Protein AF-A0A8T3MXY0-F1 (afdb_monomer_lite)

pLDDT: mean 88.96, std 9.76, range [58.12, 97.62]

Foldseek 3Di:
DDAAEAAEAEDCVQPPPHDHALLRVLVVCLVVVHQAYEYAHEPDQVRVVVNVVSNV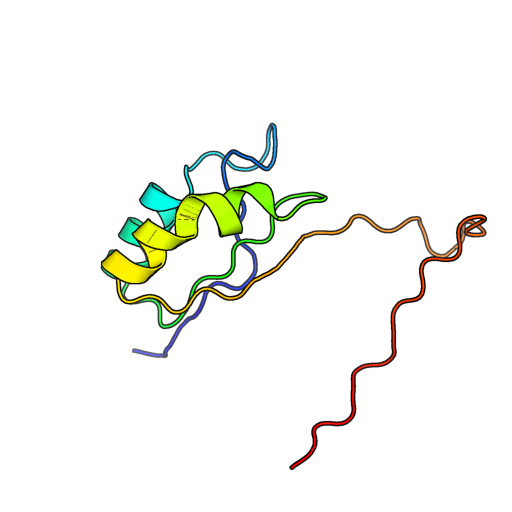VSVHDYDGHYDYDDDDPVDPDPPDDDDDDDPDDDD

Structure (mmCIF, N/CA/C/O backbone):
data_AF-A0A8T3MXY0-F1
#
_entry.id   AF-A0A8T3MXY0-F1
#
loop_
_atom_site.group_PDB
_atom_site.id
_atom_site.type_symbol
_atom_site.label_atom_id
_atom_site.label_alt_id
_atom_site.label_comp_id
_atom_site.label_asym_id
_atom_site.label_entity_id
_atom_site.label_seq_id
_atom_site.pdbx_PDB_ins_code
_atom_site.Cartn_x
_atom_site.Cartn_y
_atom_site.Cartn_z
_atom_site.occupancy
_atom_site.B_iso_or_equiv
_atom_site.auth_seq_id
_atom_site.auth_comp_id
_atom_site.auth_asym_id
_atom_site.auth_atom_id
_atom_site.pdbx_PDB_model_num
ATOM 1 N N . MET A 1 1 ? -23.707 -1.896 8.101 1.00 68.56 1 MET A N 1
ATOM 2 C CA . MET A 1 1 ? -22.614 -1.361 7.262 1.00 68.56 1 MET A CA 1
ATOM 3 C C . MET A 1 1 ? -22.213 -2.430 6.267 1.00 68.56 1 MET A C 1
ATOM 5 O O . MET A 1 1 ? -22.239 -3.600 6.627 1.00 68.56 1 MET A O 1
ATOM 9 N N . THR A 1 2 ? -21.902 -2.044 5.035 1.00 88.19 2 THR A N 1
ATOM 10 C CA . THR A 1 2 ? -21.346 -2.951 4.023 1.00 88.19 2 THR A CA 1
ATOM 11 C C . THR A 1 2 ? -19.867 -3.175 4.330 1.00 88.19 2 THR A C 1
ATOM 13 O O . THR A 1 2 ? -19.177 -2.213 4.653 1.00 88.19 2 THR A O 1
ATOM 16 N N . ALA A 1 3 ? -19.392 -4.419 4.262 1.00 92.56 3 ALA A N 1
ATOM 17 C CA . ALA A 1 3 ? -17.970 -4.722 4.413 1.00 92.56 3 ALA A CA 1
ATOM 18 C C . ALA A 1 3 ? -17.155 -4.044 3.297 1.00 92.56 3 ALA A C 1
ATOM 20 O O . ALA A 1 3 ? -17.563 -4.085 2.135 1.00 92.56 3 ALA A O 1
ATOM 21 N N . TYR A 1 4 ? -16.020 -3.439 3.652 1.00 94.12 4 TYR A N 1
ATOM 22 C CA . TYR A 1 4 ? -15.094 -2.808 2.711 1.00 94.12 4 TYR A CA 1
ATOM 23 C C . TYR A 1 4 ? -13.670 -3.280 2.992 1.00 94.12 4 TYR A C 1
ATOM 25 O O . TYR A 1 4 ? -13.248 -3.337 4.146 1.00 94.12 4 TYR A O 1
ATOM 33 N N . ALA A 1 5 ? -12.937 -3.592 1.929 1.00 94.25 5 ALA A N 1
ATOM 34 C CA . ALA A 1 5 ? -11.508 -3.855 1.972 1.00 94.25 5 ALA A CA 1
ATOM 35 C C . ALA A 1 5 ? -10.821 -2.939 0.959 1.00 94.25 5 ALA A C 1
ATOM 37 O O . ALA A 1 5 ? -11.290 -2.833 -0.176 1.00 94.25 5 ALA A O 1
ATOM 38 N N . GLU A 1 6 ? -9.727 -2.307 1.372 1.00 95.12 6 GLU A N 1
ATOM 39 C CA . GLU A 1 6 ? -8.894 -1.510 0.475 1.00 95.12 6 GLU A CA 1
ATOM 40 C C . GLU A 1 6 ? -7.924 -2.442 -0.252 1.00 95.12 6 GLU A C 1
ATOM 42 O O . GLU A 1 6 ? -7.230 -3.219 0.401 1.00 95.12 6 GLU A O 1
ATOM 47 N N . LEU A 1 7 ? -7.902 -2.405 -1.585 1.00 95.94 7 LEU A N 1
ATOM 48 C CA . LEU A 1 7 ? -7.091 -3.316 -2.405 1.00 95.94 7 LEU A CA 1
ATOM 49 C C . LEU A 1 7 ? -6.035 -2.597 -3.253 1.00 95.94 7 LEU A C 1
ATOM 51 O O . LEU A 1 7 ? -5.270 -3.268 -3.947 1.00 95.94 7 LEU A O 1
ATOM 55 N N . HIS A 1 8 ? -5.978 -1.266 -3.183 1.00 96.38 8 HIS A N 1
ATOM 56 C CA . HIS A 1 8 ? -5.003 -0.442 -3.890 1.00 96.38 8 HIS A CA 1
ATOM 57 C C . HIS A 1 8 ? -4.568 0.704 -2.973 1.00 96.38 8 HIS A C 1
ATOM 59 O O . HIS A 1 8 ? -5.147 1.786 -2.970 1.00 96.38 8 HIS A O 1
ATOM 65 N N . CYS A 1 9 ? -3.541 0.456 -2.163 1.00 95.94 9 CYS A N 1
ATOM 66 C CA . CYS A 1 9 ? -3.023 1.429 -1.206 1.00 95.94 9 CYS A CA 1
ATOM 67 C C . CYS A 1 9 ? -1.508 1.536 -1.311 1.00 95.94 9 CYS A C 1
ATOM 69 O O . CYS A 1 9 ? -0.811 0.531 -1.461 1.00 95.94 9 CYS A O 1
ATOM 71 N N . HIS A 1 10 ? -1.000 2.760 -1.220 1.00 97.38 10 HIS A N 1
ATOM 72 C CA . HIS A 1 10 ? 0.420 3.061 -1.338 1.00 97.38 10 HIS A CA 1
ATOM 73 C C . HIS A 1 10 ? 0.969 3.520 -0.001 1.00 97.38 10 HIS A C 1
ATOM 75 O O . HIS A 1 10 ? 0.382 4.371 0.670 1.00 97.38 10 HIS A O 1
ATOM 81 N N . THR A 1 11 ? 2.127 2.986 0.361 1.00 97.44 11 THR A N 1
ATOM 82 C CA . THR A 1 11 ? 2.883 3.447 1.524 1.00 97.44 11 THR A CA 1
ATOM 83 C C . THR A 1 11 ? 3.914 4.483 1.094 1.00 97.44 11 THR A C 1
ATOM 85 O O . THR A 1 11 ? 4.183 4.662 -0.092 1.00 97.44 11 THR A O 1
ATOM 88 N N . ASN A 1 12 ? 4.577 5.118 2.053 1.00 97.12 12 ASN A N 1
ATOM 89 C CA . ASN A 1 12 ? 5.717 6.006 1.817 1.00 97.12 12 ASN A CA 1
ATOM 90 C C . ASN A 1 12 ? 6.914 5.369 1.082 1.00 97.12 12 ASN A C 1
ATOM 92 O O . ASN A 1 12 ? 7.840 6.082 0.689 1.00 97.12 12 ASN A O 1
ATOM 96 N N . PHE A 1 13 ? 6.909 4.052 0.859 1.00 96.50 13 PHE A N 1
ATOM 97 C CA . PHE A 1 13 ? 7.867 3.398 -0.031 1.00 96.50 13 PHE A CA 1
ATOM 98 C C . PHE A 1 13 ? 7.567 3.633 -1.520 1.00 96.50 13 PHE A C 1
ATOM 100 O O . PHE A 1 13 ? 8.463 3.493 -2.352 1.00 96.50 13 PHE A O 1
ATOM 107 N N . SER A 1 14 ? 6.346 4.048 -1.851 1.00 96.62 14 SER A N 1
ATOM 108 C CA . SER A 1 14 ? 5.972 4.590 -3.157 1.00 96.62 14 SER A CA 1
ATOM 109 C C . SER A 1 14 ? 6.390 6.056 -3.231 1.00 96.62 14 SER A C 1
ATOM 111 O O . SER A 1 14 ? 5.655 6.963 -2.845 1.00 96.62 14 SER A O 1
ATOM 113 N N . PHE A 1 15 ? 7.632 6.284 -3.654 1.00 94.12 15 PHE A N 1
ATOM 114 C CA . PHE A 1 15 ? 8.279 7.588 -3.540 1.00 94.12 15 PHE A CA 1
ATOM 115 C C . PHE A 1 15 ? 7.530 8.701 -4.292 1.00 94.12 15 PHE A C 1
ATOM 117 O O . PHE A 1 15 ? 7.154 8.528 -5.447 1.00 94.12 15 PHE A O 1
ATOM 124 N N . LEU A 1 16 ? 7.379 9.861 -3.638 1.00 95.56 16 LEU A N 1
ATOM 125 C CA . LEU A 1 16 ? 6.638 11.036 -4.132 1.00 95.56 16 LEU A CA 1
ATOM 126 C C . LEU A 1 16 ? 5.147 10.791 -4.433 1.00 95.56 16 LEU A C 1
ATOM 128 O O . LEU A 1 16 ? 4.531 11.628 -5.090 1.00 95.56 16 LEU A O 1
ATOM 132 N N . ASP A 1 17 ? 4.574 9.698 -3.929 1.00 95.94 17 ASP A N 1
ATOM 133 C CA . ASP A 1 17 ? 3.160 9.360 -4.114 1.00 95.94 17 ASP A CA 1
ATOM 134 C C . ASP A 1 17 ? 2.511 8.968 -2.780 1.00 95.94 17 ASP A C 1
ATOM 136 O O . ASP A 1 17 ? 1.712 9.717 -2.212 1.00 95.94 17 ASP A O 1
ATOM 140 N N . GLY A 1 18 ? 2.947 7.853 -2.189 1.00 95.81 18 GLY A N 1
ATOM 141 C CA . GLY A 1 18 ? 2.496 7.447 -0.866 1.00 95.81 18 GLY A CA 1
ATOM 142 C C . GLY A 1 18 ? 3.109 8.316 0.235 1.00 95.81 18 GLY A C 1
ATOM 143 O O . GLY A 1 18 ? 4.301 8.626 0.225 1.00 95.81 18 GLY A O 1
ATOM 144 N N . ALA A 1 19 ? 2.286 8.710 1.207 1.00 96.94 19 ALA A N 1
ATOM 145 C CA . ALA A 1 19 ? 2.709 9.565 2.318 1.00 96.94 19 ALA A CA 1
ATOM 146 C C . ALA A 1 19 ? 2.806 8.812 3.653 1.00 96.94 19 ALA A C 1
ATOM 148 O O . ALA A 1 19 ? 3.732 9.053 4.426 1.00 96.94 19 ALA A O 1
ATOM 149 N N . SER A 1 20 ? 1.865 7.905 3.919 1.00 97.62 20 SER A N 1
ATOM 150 C CA . SER A 1 20 ? 1.754 7.208 5.203 1.00 97.62 20 SER A CA 1
ATOM 151 C C . SER A 1 20 ? 2.692 6.013 5.306 1.00 97.62 20 SER A C 1
ATOM 153 O O . SER A 1 20 ? 2.937 5.302 4.325 1.00 97.62 20 SER A O 1
ATOM 155 N N . ALA A 1 21 ? 3.199 5.769 6.509 1.00 97.06 21 ALA A N 1
ATOM 156 C CA . ALA A 1 21 ? 3.949 4.557 6.800 1.00 97.06 21 ALA A CA 1
ATOM 157 C C . ALA A 1 21 ? 3.009 3.326 6.878 1.00 97.06 21 ALA A C 1
ATOM 159 O O . ALA A 1 21 ? 1.802 3.473 7.092 1.00 97.06 21 ALA A O 1
ATOM 160 N N . PRO A 1 22 ? 3.520 2.097 6.665 1.00 95.94 22 PRO A N 1
ATOM 161 C CA . PRO A 1 22 ? 2.687 0.889 6.665 1.00 95.94 22 PRO A CA 1
ATOM 162 C C . PRO A 1 22 ? 1.911 0.637 7.969 1.00 95.94 22 PRO A C 1
ATOM 164 O O . PRO A 1 22 ? 0.794 0.126 7.921 1.00 95.94 22 PRO A O 1
ATOM 167 N N . ASP A 1 23 ? 2.498 0.983 9.112 1.00 96.38 23 ASP A N 1
ATOM 168 C CA . ASP A 1 23 ? 1.909 0.884 10.450 1.00 96.38 23 ASP A CA 1
ATOM 169 C C . ASP A 1 23 ? 0.763 1.882 10.651 1.00 96.38 23 ASP A C 1
ATOM 171 O O . ASP A 1 23 ? -0.327 1.477 11.050 1.00 96.38 23 ASP A O 1
ATOM 175 N N . GLU A 1 24 ? 0.949 3.142 10.249 1.00 97.44 24 GLU A N 1
ATOM 176 C CA . GLU A 1 24 ? -0.116 4.158 10.280 1.00 97.44 24 GLU A CA 1
ATOM 177 C C . GLU A 1 24 ? -1.335 3.733 9.441 1.00 97.44 24 GLU A C 1
ATOM 179 O O . GLU A 1 24 ? -2.488 3.940 9.828 1.00 97.44 24 GLU A O 1
ATOM 184 N N . LEU A 1 25 ? -1.095 3.106 8.283 1.00 96.44 25 LEU A N 1
ATOM 185 C CA . LEU A 1 25 ? -2.162 2.581 7.428 1.00 96.44 25 LEU A CA 1
ATOM 186 C C . LEU A 1 25 ? -2.892 1.397 8.072 1.00 96.44 25 LEU A C 1
ATOM 188 O O . LEU A 1 25 ? -4.116 1.303 7.950 1.00 96.44 25 LEU A O 1
ATOM 192 N N . ALA A 1 26 ? -2.168 0.508 8.756 1.00 96.06 26 ALA A N 1
ATOM 193 C CA . ALA A 1 26 ? -2.754 -0.621 9.475 1.00 96.06 26 ALA A CA 1
ATOM 194 C C . ALA A 1 26 ? -3.657 -0.143 10.622 1.00 96.06 26 ALA A C 1
ATOM 196 O O . ALA A 1 26 ? -4.814 -0.562 10.717 1.00 96.06 26 ALA A O 1
ATOM 197 N N . GLU A 1 27 ? -3.160 0.787 11.440 1.00 96.31 27 GLU A N 1
ATOM 198 C CA . GLU A 1 27 ? -3.926 1.408 12.523 1.00 96.31 27 GLU A CA 1
ATOM 199 C C . GLU A 1 27 ? -5.191 2.071 11.976 1.00 96.31 27 GLU A C 1
ATOM 201 O O . GLU A 1 27 ? -6.304 1.792 12.433 1.00 96.31 27 GLU A O 1
ATOM 206 N N . ARG A 1 28 ? -5.047 2.875 10.916 1.00 97.19 28 ARG A N 1
ATOM 207 C CA . ARG A 1 28 ? -6.182 3.577 10.321 1.00 97.19 28 ARG A CA 1
ATOM 208 C C . ARG A 1 28 ? -7.224 2.624 9.735 1.00 97.19 28 ARG A C 1
ATOM 210 O O . ARG A 1 28 ? -8.425 2.877 9.848 1.00 97.19 28 ARG A O 1
ATOM 217 N N . ALA A 1 29 ? -6.788 1.536 9.110 1.00 95.88 29 ALA A N 1
ATOM 218 C CA . ALA A 1 29 ? -7.685 0.518 8.579 1.00 95.88 29 ALA A CA 1
ATOM 219 C C . ALA A 1 29 ? -8.479 -0.184 9.695 1.00 95.88 29 ALA A C 1
ATOM 221 O O . ALA A 1 29 ? -9.684 -0.407 9.536 1.00 95.88 29 ALA A O 1
ATOM 222 N N . ALA A 1 30 ? -7.846 -0.468 10.836 1.00 95.56 30 ALA A N 1
ATOM 223 C CA . ALA A 1 30 ? -8.529 -1.026 12.000 1.00 95.56 30 ALA A CA 1
ATOM 224 C C . ALA A 1 30 ? -9.552 -0.046 12.599 1.00 95.56 30 ALA A C 1
ATOM 226 O O . ALA A 1 30 ? -10.694 -0.435 12.853 1.00 95.56 30 ALA A O 1
ATOM 227 N N . GLU A 1 31 ? -9.200 1.237 12.746 1.00 96.62 31 GLU A N 1
ATOM 228 C CA . GLU A 1 31 ? -10.120 2.283 13.226 1.00 96.62 31 GLU A CA 1
ATOM 229 C C . GLU A 1 31 ? -11.372 2.427 12.353 1.00 96.62 31 GLU A C 1
ATOM 231 O O . GLU A 1 31 ? -12.475 2.658 12.852 1.00 96.62 31 GLU A O 1
ATOM 236 N N . LEU A 1 32 ? -11.200 2.303 11.035 1.00 95.75 32 LEU A N 1
ATOM 237 C CA . LEU A 1 32 ? -12.288 2.381 10.062 1.00 95.75 32 LEU A CA 1
ATOM 238 C C . LEU A 1 32 ? -13.116 1.090 9.980 1.00 95.75 32 LEU A C 1
ATOM 240 O O . LEU A 1 32 ? -14.152 1.075 9.311 1.00 95.75 32 LEU A O 1
ATOM 244 N N . GLY A 1 33 ? -12.687 0.016 10.650 1.00 94.50 33 GLY A N 1
ATOM 245 C CA . GLY A 1 33 ? -13.341 -1.288 10.603 1.00 94.50 33 GLY A CA 1
ATOM 246 C C . GLY A 1 33 ? -13.241 -1.954 9.231 1.00 94.50 33 GLY A C 1
ATOM 247 O O . GLY A 1 33 ? -14.195 -2.610 8.800 1.00 94.50 33 GLY A O 1
ATOM 248 N N . LEU A 1 34 ? -12.122 -1.759 8.521 1.00 95.00 34 LEU A N 1
ATOM 249 C CA . LEU A 1 34 ? -11.899 -2.414 7.236 1.00 95.00 34 LEU A CA 1
ATOM 250 C C . LEU A 1 34 ? -11.795 -3.928 7.419 1.00 95.00 34 LEU A C 1
ATOM 252 O O . LEU A 1 34 ? -11.178 -4.426 8.355 1.00 95.00 34 LEU A O 1
ATOM 256 N N . THR A 1 35 ? -12.370 -4.676 6.481 1.00 93.19 35 THR A N 1
ATOM 257 C CA . THR A 1 35 ? -12.291 -6.143 6.477 1.00 93.19 35 THR A CA 1
ATOM 258 C C . THR A 1 35 ? -11.014 -6.671 5.821 1.00 93.19 35 THR A C 1
ATOM 260 O O . THR A 1 35 ? -10.790 -7.877 5.811 1.00 93.19 35 THR A O 1
ATOM 263 N N . GLY A 1 36 ? -10.198 -5.790 5.241 1.00 92.50 36 GLY A N 1
ATOM 264 C CA . GLY A 1 36 ? -8.922 -6.124 4.619 1.00 92.50 36 GLY A CA 1
ATOM 265 C C . GLY A 1 36 ? -8.191 -4.880 4.119 1.00 92.50 36 GLY A C 1
ATOM 266 O O . GLY A 1 36 ? -8.814 -3.847 3.861 1.00 92.50 36 GLY A O 1
ATOM 267 N N . LEU A 1 37 ? -6.874 -5.006 3.985 1.00 94.69 37 LEU A N 1
ATOM 268 C CA . LEU A 1 37 ? -5.984 -3.969 3.475 1.00 94.69 37 LEU A CA 1
ATOM 269 C C . LEU A 1 37 ? -4.928 -4.625 2.578 1.00 94.69 37 LEU A C 1
ATOM 271 O O . LEU A 1 37 ? -4.223 -5.536 3.012 1.00 94.69 37 LEU A O 1
ATOM 275 N N . ALA A 1 38 ? -4.822 -4.176 1.3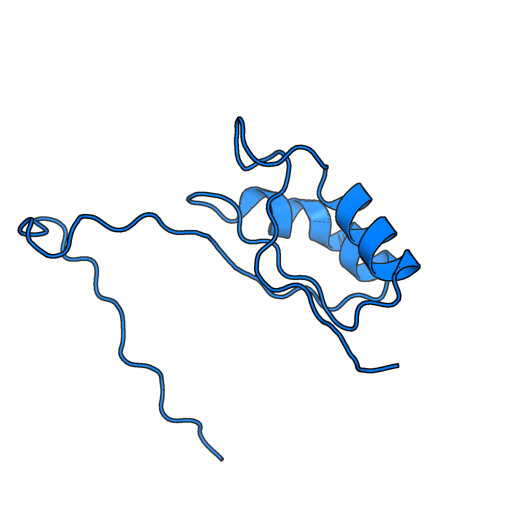33 1.00 95.69 38 ALA A N 1
ATOM 276 C CA . ALA A 1 38 ? -3.690 -4.462 0.468 1.00 95.69 38 ALA A CA 1
ATOM 277 C C . ALA A 1 38 ? -2.737 -3.275 0.460 1.00 95.69 38 ALA A C 1
ATOM 279 O O . ALA A 1 38 ? -3.185 -2.135 0.376 1.00 95.69 38 ALA A O 1
ATOM 280 N N . VAL A 1 39 ? -1.438 -3.554 0.460 1.00 95.75 39 VAL A N 1
ATOM 281 C CA . VAL A 1 39 ? -0.420 -2.575 0.073 1.00 95.75 39 VAL A CA 1
ATOM 282 C C . VAL A 1 39 ? 0.124 -2.976 -1.288 1.00 95.75 39 VAL A C 1
ATOM 284 O O . VAL A 1 39 ? 0.502 -4.129 -1.490 1.00 95.75 39 VAL A O 1
ATOM 287 N N . THR A 1 40 ? 0.126 -2.018 -2.209 1.00 96.88 40 THR A N 1
ATOM 288 C CA . THR A 1 40 ? 0.470 -2.168 -3.624 1.00 96.88 40 THR A CA 1
ATOM 289 C C . THR A 1 40 ? 1.451 -1.072 -4.025 1.00 96.88 40 THR A C 1
ATOM 291 O O . THR A 1 40 ? 1.123 -0.212 -4.836 1.00 96.88 40 THR A O 1
ATOM 294 N N . ASP A 1 41 ? 2.640 -1.070 -3.419 1.00 97.31 41 ASP A N 1
ATOM 295 C CA . ASP A 1 41 ? 3.641 -0.048 -3.727 1.00 97.31 41 ASP A CA 1
ATOM 296 C C . ASP A 1 41 ? 4.117 -0.116 -5.183 1.00 97.31 41 ASP A C 1
ATOM 298 O O . ASP A 1 41 ? 4.104 -1.181 -5.815 1.00 97.31 41 ASP A O 1
ATOM 302 N N . HIS A 1 42 ? 4.606 1.018 -5.688 1.00 96.88 42 HIS A N 1
ATOM 303 C CA . HIS A 1 42 ? 5.210 1.101 -7.014 1.00 96.88 42 HIS A CA 1
ATOM 304 C C . HIS A 1 42 ? 6.423 0.185 -7.129 1.00 96.88 42 HIS A C 1
ATOM 306 O O . HIS A 1 42 ? 7.410 0.333 -6.404 1.00 96.88 42 HIS A O 1
ATOM 312 N N . GLN A 1 43 ? 6.374 -0.726 -8.101 1.00 93.81 43 GLN A N 1
ATOM 313 C CA . GLN A 1 43 ? 7.514 -1.527 -8.558 1.00 93.81 43 GLN A CA 1
ATOM 314 C C . GLN A 1 43 ? 8.182 -2.384 -7.466 1.00 93.81 43 GLN A C 1
ATOM 316 O O . GLN A 1 43 ? 9.282 -2.905 -7.671 1.00 93.81 43 GLN A O 1
ATOM 321 N N . GLY A 1 44 ? 7.525 -2.598 -6.321 1.00 92.81 44 GLY A N 1
ATOM 322 C CA . GLY A 1 44 ? 8.062 -3.444 -5.263 1.00 92.81 44 GLY A CA 1
ATOM 323 C C . GLY A 1 44 ? 7.072 -3.837 -4.172 1.00 92.81 44 GLY A C 1
ATOM 324 O O . GLY A 1 44 ? 5.921 -3.426 -4.145 1.00 92.81 44 GLY A O 1
ATOM 325 N N . LEU A 1 45 ? 7.562 -4.670 -3.250 1.00 95.00 45 LEU A N 1
ATOM 326 C CA . LEU A 1 45 ? 6.829 -5.185 -2.083 1.00 95.00 45 LEU A CA 1
ATOM 327 C C . LEU A 1 45 ? 7.336 -4.552 -0.777 1.00 95.00 45 LEU A C 1
ATOM 329 O O . LEU A 1 45 ? 7.391 -5.201 0.268 1.00 95.00 45 LEU A O 1
ATOM 333 N N . TYR A 1 46 ? 7.807 -3.311 -0.843 1.00 93.56 46 TYR A N 1
ATOM 334 C CA . TYR A 1 46 ? 8.574 -2.699 0.238 1.00 93.56 46 TYR A CA 1
ATOM 335 C C . TYR A 1 46 ? 7.728 -2.492 1.498 1.00 93.56 46 TYR A C 1
ATOM 337 O O . TYR A 1 46 ? 8.084 -2.996 2.564 1.00 93.56 46 TYR A O 1
ATOM 345 N N . GLY A 1 47 ? 6.599 -1.798 1.370 1.00 93.69 47 GLY A N 1
ATOM 346 C CA . GLY A 1 47 ? 5.724 -1.451 2.477 1.00 93.69 47 GLY A CA 1
ATOM 347 C C . GLY A 1 47 ? 5.004 -2.657 3.054 1.00 93.69 47 GLY A C 1
ATOM 348 O O . GLY A 1 47 ? 4.955 -2.801 4.273 1.00 93.69 47 GLY A O 1
ATOM 349 N N . VAL A 1 48 ? 4.547 -3.585 2.208 1.00 92.56 48 VAL A N 1
ATOM 350 C CA . VAL A 1 48 ? 3.809 -4.766 2.680 1.00 92.56 48 VAL A CA 1
ATOM 351 C C . VAL A 1 48 ? 4.663 -5.681 3.564 1.00 92.56 48 VAL A C 1
ATOM 353 O O . VAL A 1 48 ? 4.184 -6.185 4.574 1.00 92.56 48 VAL A O 1
ATOM 356 N N . VAL A 1 49 ? 5.953 -5.852 3.253 1.00 90.81 49 VAL A N 1
ATOM 357 C CA . VAL A 1 49 ? 6.866 -6.642 4.100 1.00 90.81 49 VAL A CA 1
ATOM 358 C C . VAL A 1 49 ? 7.201 -5.896 5.393 1.00 90.81 49 VAL A C 1
ATOM 360 O O . VAL A 1 49 ? 7.351 -6.512 6.446 1.00 90.81 49 VAL A O 1
ATOM 363 N N . ARG A 1 50 ? 7.319 -4.565 5.331 1.00 92.06 50 ARG A N 1
ATOM 364 C CA . ARG A 1 50 ? 7.655 -3.722 6.488 1.00 92.06 50 ARG A CA 1
ATOM 365 C C . ARG A 1 50 ? 6.496 -3.572 7.472 1.00 92.06 50 ARG A C 1
ATOM 367 O O . ARG A 1 50 ? 6.756 -3.460 8.664 1.00 92.06 50 ARG A O 1
ATOM 374 N N . GLY A 1 51 ? 5.257 -3.605 6.986 1.00 91.56 51 GLY A N 1
ATOM 375 C CA . GLY A 1 51 ? 4.043 -3.497 7.793 1.00 91.56 51 GLY A CA 1
ATOM 376 C C . GLY A 1 51 ? 3.559 -4.805 8.418 1.00 91.56 51 GLY A C 1
ATOM 377 O O . GLY A 1 51 ? 2.587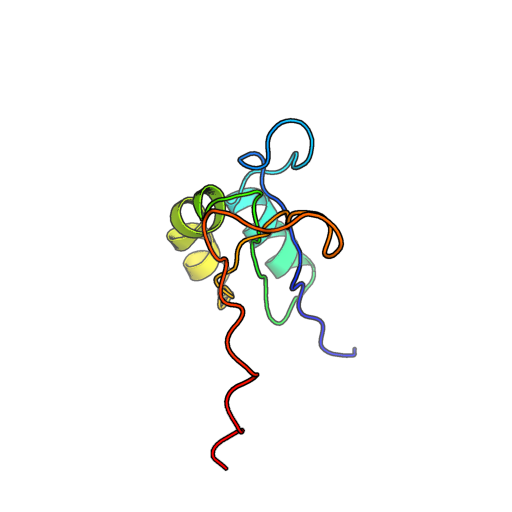 -4.769 9.161 1.00 91.56 51 GLY A O 1
ATOM 378 N N . GLN A 1 52 ? 4.214 -5.946 8.159 1.00 91.81 52 GLN A N 1
ATOM 379 C CA . GLN A 1 52 ? 3.697 -7.271 8.534 1.00 91.81 52 GLN A CA 1
ATOM 380 C C . GLN A 1 52 ? 3.275 -7.377 10.007 1.00 91.81 52 GLN A C 1
ATOM 382 O O . GLN A 1 52 ? 2.157 -7.799 10.288 1.00 91.81 52 GLN A O 1
ATOM 387 N N . THR A 1 53 ? 4.136 -6.959 10.939 1.00 93.00 53 THR A N 1
ATOM 388 C CA . THR A 1 53 ? 3.817 -6.988 12.375 1.00 93.00 53 THR A CA 1
ATOM 389 C C . THR A 1 53 ? 2.653 -6.057 12.718 1.00 93.00 53 THR A C 1
ATOM 391 O O . THR A 1 53 ? 1.770 -6.449 13.467 1.00 93.00 53 THR A O 1
ATOM 394 N N . ALA A 1 54 ? 2.587 -4.867 12.114 1.00 94.50 54 ALA A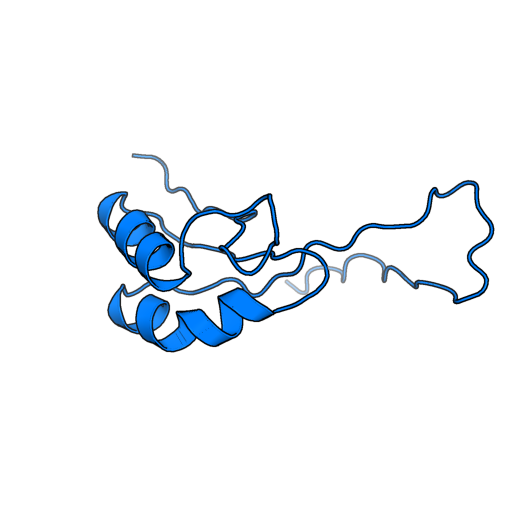 N 1
ATOM 395 C CA . ALA A 1 54 ? 1.494 -3.927 12.357 1.00 94.50 54 ALA A CA 1
ATOM 396 C C . ALA A 1 54 ? 0.144 -4.454 11.841 1.00 94.50 54 ALA A C 1
ATOM 398 O O . ALA A 1 54 ? -0.879 -4.255 12.491 1.00 94.50 54 ALA A O 1
ATOM 399 N N . TYR A 1 55 ? 0.120 -5.166 10.707 1.00 93.62 55 TYR A N 1
ATOM 400 C CA . TYR A 1 55 ? -1.103 -5.813 10.219 1.00 93.62 55 TYR A CA 1
ATOM 401 C C . TYR A 1 55 ? -1.586 -6.907 11.173 1.00 93.62 55 TYR A C 1
ATOM 403 O O . TYR A 1 55 ? -2.780 -6.977 11.461 1.00 93.62 55 TYR A O 1
ATOM 411 N N . GLU A 1 56 ? -0.663 -7.728 11.683 1.00 92.38 56 GLU A N 1
ATOM 412 C CA . GLU A 1 56 ? -0.965 -8.774 12.666 1.00 92.38 56 GLU A CA 1
ATOM 413 C C . GLU A 1 56 ? -1.511 -8.178 13.972 1.00 92.38 56 GLU A C 1
ATOM 415 O O . GLU A 1 56 ? -2.569 -8.609 14.438 1.00 92.38 56 GLU A O 1
ATOM 420 N N . ASP A 1 57 ? -0.855 -7.147 14.512 1.00 94.62 57 ASP A N 1
ATOM 421 C CA . ASP A 1 57 ? -1.274 -6.458 15.739 1.00 94.62 57 ASP A CA 1
ATOM 422 C C . ASP A 1 57 ? -2.639 -5.764 15.578 1.00 94.62 57 ASP A C 1
ATOM 424 O O . ASP A 1 57 ? -3.458 -5.761 16.500 1.00 94.62 57 ASP A O 1
ATOM 428 N N . ALA A 1 58 ? -2.923 -5.235 14.384 1.00 93.06 58 ALA A N 1
ATOM 429 C CA . ALA A 1 58 ? -4.208 -4.638 14.024 1.00 93.06 58 ALA A CA 1
ATOM 430 C C . ALA A 1 58 ? -5.317 -5.676 13.742 1.00 93.06 58 ALA A C 1
ATOM 432 O O . ALA A 1 58 ? -6.467 -5.300 13.499 1.00 93.06 58 ALA A O 1
ATOM 433 N N . GLY A 1 59 ? -5.001 -6.978 13.746 1.00 91.56 59 GLY A N 1
ATOM 434 C CA . GLY A 1 59 ? -5.945 -8.048 13.408 1.00 91.56 59 GLY A CA 1
ATOM 435 C C . GLY A 1 59 ? -6.390 -8.039 11.941 1.00 91.56 59 GLY A C 1
ATOM 436 O O . GLY A 1 59 ? -7.446 -8.585 11.609 1.00 91.56 59 GLY A O 1
ATOM 437 N N . LEU A 1 60 ? -5.607 -7.411 11.062 1.00 90.94 60 LEU A N 1
ATOM 438 C CA . LEU A 1 60 ? -5.865 -7.324 9.630 1.00 90.94 60 LEU A CA 1
ATOM 439 C C . LEU A 1 60 ? -5.178 -8.479 8.902 1.00 90.94 60 LEU A C 1
ATOM 441 O O . LEU A 1 60 ? -4.050 -8.854 9.211 1.00 90.94 60 LEU A O 1
ATOM 445 N N . LEU A 1 61 ? -5.848 -9.027 7.886 1.00 83.00 61 LEU A N 1
ATOM 446 C CA . LEU A 1 61 ? -5.243 -10.000 6.980 1.00 83.00 61 LEU A CA 1
ATOM 447 C C . LEU A 1 61 ? -4.733 -9.251 5.738 1.00 83.00 61 LEU A C 1
ATOM 449 O O . LEU A 1 61 ? -5.559 -8.837 4.915 1.00 83.00 61 LEU A O 1
ATOM 453 N N . PRO A 1 62 ? -3.414 -9.019 5.599 1.00 81.75 62 PRO A N 1
ATOM 454 C CA . PRO A 1 62 ? -2.902 -8.215 4.504 1.00 81.75 62 PRO A CA 1
ATOM 455 C C . PRO A 1 62 ? -3.004 -8.971 3.179 1.00 81.75 62 PRO A C 1
ATOM 457 O O . PRO A 1 62 ? -2.656 -10.152 3.077 1.00 81.75 62 PRO A O 1
ATOM 460 N N . VAL A 1 63 ? -3.450 -8.274 2.137 1.00 90.56 63 VAL A N 1
ATOM 461 C CA . VAL A 1 63 ? -3.357 -8.762 0.759 1.00 90.56 63 VAL A CA 1
ATOM 462 C C . VAL A 1 63 ? -2.035 -8.273 0.174 1.00 90.56 63 VAL A C 1
ATOM 464 O O . VAL A 1 63 ? -1.800 -7.077 0.034 1.00 90.56 63 VAL A O 1
ATOM 467 N N . LEU A 1 64 ? -1.155 -9.213 -0.165 1.00 91.75 64 LEU A N 1
ATOM 468 C CA . LEU A 1 64 ? 0.142 -8.914 -0.770 1.00 91.75 64 LEU A CA 1
ATOM 469 C C . LEU A 1 64 ? -0.043 -8.487 -2.227 1.00 91.75 64 LEU A C 1
ATOM 471 O O . LEU A 1 64 ? -0.538 -9.273 -3.040 1.00 91.75 64 LEU A O 1
ATOM 475 N N . GLY A 1 65 ? 0.387 -7.273 -2.563 1.00 92.00 65 GLY A N 1
ATOM 476 C CA . GLY A 1 65 ? 0.316 -6.761 -3.923 1.00 92.00 65 GLY A CA 1
ATOM 477 C C . GLY A 1 65 ? 1.451 -5.802 -4.260 1.00 92.00 65 GLY A C 1
ATOM 478 O O . GLY A 1 65 ? 2.247 -5.409 -3.415 1.00 92.00 65 GLY A O 1
ATOM 479 N N . ILE A 1 66 ? 1.533 -5.476 -5.542 1.00 95.19 66 ILE A N 1
ATOM 480 C CA . ILE A 1 66 ? 2.512 -4.576 -6.149 1.00 95.19 66 ILE A CA 1
ATOM 481 C C . ILE A 1 66 ? 1.800 -3.860 -7.290 1.00 95.19 66 ILE A C 1
ATOM 483 O O . ILE A 1 66 ? 1.055 -4.498 -8.042 1.00 95.19 66 ILE A O 1
ATOM 487 N N . GLU A 1 67 ? 2.029 -2.560 -7.427 1.00 95.69 67 GLU A N 1
ATOM 488 C CA . GLU A 1 67 ? 1.622 -1.831 -8.621 1.00 95.69 67 GLU A CA 1
ATOM 489 C C . GLU A 1 67 ? 2.768 -1.838 -9.633 1.00 95.69 67 GLU A C 1
ATOM 491 O O . GLU A 1 67 ? 3.886 -1.404 -9.350 1.00 95.69 67 GLU A O 1
ATOM 496 N N . VAL A 1 68 ? 2.497 -2.387 -10.818 1.00 91.81 68 VAL A N 1
ATOM 497 C CA . VAL A 1 68 ? 3.487 -2.523 -11.888 1.00 91.81 68 VAL A CA 1
ATOM 498 C C . VAL A 1 68 ? 3.054 -1.673 -13.067 1.00 91.81 68 VAL A C 1
ATOM 500 O O . VAL A 1 68 ? 2.040 -1.941 -13.709 1.00 91.81 68 VAL A O 1
ATOM 503 N N . GLU A 1 69 ? 3.866 -0.674 -13.379 1.00 87.81 69 GLU A N 1
ATOM 504 C CA . GLU A 1 69 ? 3.779 0.074 -14.625 1.00 87.81 69 GLU A CA 1
ATOM 505 C C . GLU A 1 69 ? 4.148 -0.835 -15.800 1.00 87.81 69 GLU A C 1
ATOM 507 O O . GLU A 1 69 ? 5.220 -1.448 -15.840 1.00 87.81 69 GLU A O 1
ATOM 512 N N . LEU A 1 70 ? 3.232 -0.934 -16.757 1.00 82.69 70 LEU A N 1
ATOM 513 C CA . LEU A 1 70 ? 3.428 -1.696 -17.979 1.00 82.69 70 LEU A CA 1
ATOM 514 C C . LEU A 1 70 ? 3.865 -0.755 -19.099 1.00 82.69 70 LEU A C 1
ATOM 516 O O . LEU A 1 70 ? 3.412 0.385 -19.187 1.00 82.69 70 LEU A O 1
ATOM 520 N N . ARG A 1 71 ? 4.710 -1.260 -20.003 1.00 78.19 71 ARG A N 1
ATOM 521 C CA . ARG A 1 71 ? 4.961 -0.579 -21.277 1.00 78.19 71 ARG A CA 1
ATOM 522 C C . ARG A 1 71 ? 3.649 -0.462 -22.054 1.00 78.19 71 ARG A C 1
ATOM 524 O O . ARG A 1 71 ? 2.782 -1.331 -21.952 1.00 78.19 71 ARG A O 1
ATOM 531 N N . ASP A 1 72 ? 3.535 0.591 -22.859 1.00 79.75 72 ASP A N 1
ATOM 532 C CA . ASP A 1 72 ? 2.425 0.727 -23.801 1.00 79.75 72 ASP A CA 1
ATOM 533 C C . ASP A 1 72 ? 2.348 -0.527 -24.684 1.00 79.75 72 ASP A C 1
ATOM 535 O O . ASP A 1 72 ? 3.358 -0.984 -25.225 1.00 79.75 72 ASP A O 1
ATOM 539 N N . ALA A 1 73 ? 1.142 -1.075 -24.831 1.00 73.88 73 ALA A N 1
ATOM 540 C CA . ALA A 1 73 ? 0.880 -2.283 -25.601 1.00 73.88 73 ALA A CA 1
ATOM 541 C C . ALA A 1 73 ? 1.295 -2.166 -27.080 1.00 73.88 73 ALA A C 1
ATOM 543 O O . ALA A 1 73 ? 1.478 -3.190 -27.741 1.00 73.88 73 ALA A O 1
ATOM 544 N N . ILE A 1 74 ? 1.433 -0.945 -27.614 1.00 77.31 74 ILE A N 1
ATOM 545 C CA . ILE A 1 74 ? 1.911 -0.722 -28.985 1.00 77.31 74 ILE A CA 1
ATOM 546 C C . ILE A 1 74 ? 3.432 -0.863 -29.123 1.00 77.31 74 ILE A C 1
ATOM 548 O O . ILE A 1 74 ? 3.938 -1.099 -30.224 1.00 77.31 74 ILE A O 1
ATOM 552 N N . VAL A 1 75 ? 4.175 -0.713 -28.026 1.00 78.31 75 VAL A N 1
ATOM 553 C CA . VAL A 1 75 ? 5.630 -0.840 -28.028 1.00 78.31 75 VAL A CA 1
ATOM 554 C C . VAL A 1 75 ? 5.971 -2.322 -27.949 1.00 78.31 75 VAL A C 1
ATOM 556 O O . VAL A 1 75 ? 5.558 -3.021 -27.027 1.00 78.31 75 VAL A O 1
ATOM 559 N N . ALA A 1 76 ? 6.739 -2.813 -28.925 1.00 71.94 76 ALA A N 1
ATOM 560 C CA . ALA A 1 76 ? 7.259 -4.172 -28.871 1.00 71.94 76 ALA A CA 1
ATOM 561 C C . ALA A 1 76 ? 8.057 -4.339 -27.577 1.00 71.94 76 ALA A C 1
ATOM 563 O O . ALA A 1 76 ? 8.990 -3.578 -27.336 1.00 71.94 76 ALA A O 1
ATOM 564 N N . ASP A 1 77 ? 7.682 -5.315 -26.755 1.00 72.88 77 ASP A N 1
ATOM 565 C CA . ASP A 1 77 ? 8.352 -5.578 -25.492 1.00 72.88 77 ASP A CA 1
ATOM 566 C C . ASP A 1 77 ? 9.552 -6.522 -25.712 1.00 72.88 77 ASP A C 1
ATOM 568 O O . ASP A 1 77 ? 9.351 -7.737 -25.843 1.00 72.88 77 ASP A O 1
ATOM 572 N N . PRO A 1 78 ? 10.799 -6.007 -25.795 1.00 71.25 78 PRO A N 1
ATOM 573 C CA . PRO A 1 78 ? 11.982 -6.839 -26.014 1.00 71.25 78 PRO A CA 1
ATOM 574 C C . PRO A 1 78 ? 12.222 -7.844 -24.881 1.00 71.25 78 PRO A C 1
ATOM 576 O O . PRO A 1 78 ? 12.814 -8.894 -25.128 1.00 71.25 78 PRO A O 1
ATOM 579 N N . ASP A 1 79 ? 11.725 -7.550 -23.674 1.00 73.00 79 ASP A N 1
ATOM 580 C CA . ASP A 1 79 ? 11.979 -8.326 -22.456 1.00 73.00 79 ASP A CA 1
ATOM 581 C C . ASP A 1 79 ? 10.861 -9.349 -22.162 1.00 73.00 79 ASP A C 1
ATOM 583 O O . ASP A 1 79 ? 11.019 -10.207 -21.295 1.00 73.00 79 ASP A O 1
ATOM 587 N N . ARG A 1 80 ? 9.763 -9.309 -22.937 1.00 67.62 80 ARG A N 1
ATOM 588 C CA . ARG A 1 80 ? 8.594 -10.208 -22.870 1.00 67.62 80 ARG A CA 1
ATOM 589 C C . ARG A 1 80 ? 7.988 -10.336 -21.464 1.00 67.62 80 ARG A C 1
ATOM 591 O O . ARG A 1 80 ? 8.034 -11.407 -20.854 1.00 67.62 80 ARG A O 1
ATOM 598 N N . VAL A 1 81 ? 7.320 -9.293 -20.982 1.00 70.31 81 VAL A N 1
ATOM 599 C CA . VAL A 1 81 ? 6.402 -9.376 -19.841 1.00 70.31 81 VAL A CA 1
ATOM 600 C C . VAL A 1 81 ? 5.239 -10.301 -20.208 1.00 70.31 81 VAL A C 1
ATOM 602 O O . VAL A 1 81 ? 4.400 -10.000 -21.056 1.00 70.31 81 VAL A O 1
ATOM 605 N N . VAL A 1 82 ? 5.187 -11.466 -19.563 1.00 70.06 82 VAL A N 1
ATOM 606 C CA . VAL A 1 82 ? 4.073 -12.409 -19.697 1.00 70.06 82 VAL A CA 1
ATOM 607 C C . VAL A 1 82 ? 3.069 -12.120 -18.591 1.00 70.06 82 VAL A C 1
ATOM 609 O O . VAL A 1 82 ? 3.326 -12.426 -17.430 1.00 70.06 82 VAL A O 1
ATOM 612 N N . VAL A 1 83 ? 1.901 -11.586 -18.950 1.00 69.69 83 VAL A N 1
ATOM 613 C CA . VAL A 1 83 ? 0.743 -11.559 -18.048 1.00 69.69 83 VAL A CA 1
ATOM 614 C C . VAL A 1 83 ? 0.019 -12.900 -18.192 1.00 69.69 83 VAL A C 1
ATOM 616 O O . VAL A 1 83 ? -0.593 -13.154 -19.235 1.00 69.69 83 VAL A O 1
ATOM 619 N N . PRO A 1 84 ? 0.099 -13.809 -17.205 1.00 66.69 84 PRO A N 1
ATOM 620 C CA . PRO A 1 84 ? -0.591 -15.083 -17.296 1.00 66.69 84 PRO A CA 1
ATOM 621 C C . PRO A 1 84 ? -2.102 -14.855 -17.325 1.00 66.69 84 PRO A C 1
ATOM 623 O O . PRO A 1 84 ? -2.641 -14.012 -16.604 1.00 66.69 84 PRO A O 1
ATOM 626 N N . ALA A 1 85 ? -2.805 -15.644 -18.138 1.00 77.00 85 ALA A N 1
ATOM 627 C CA . ALA A 1 85 ? -4.259 -15.639 -18.122 1.00 77.00 85 ALA A CA 1
ATOM 628 C C . ALA A 1 85 ? -4.763 -15.935 -16.704 1.00 77.00 85 ALA A C 1
ATOM 630 O O . ALA A 1 85 ? -4.191 -16.763 -15.983 1.00 77.00 85 ALA A O 1
ATOM 631 N N . ARG A 1 86 ? -5.858 -15.273 -16.312 1.00 77.75 86 ARG A N 1
ATOM 632 C CA . ARG A 1 86 ? -6.481 -15.485 -15.006 1.00 77.75 86 ARG A CA 1
ATOM 633 C C . ARG A 1 86 ? -6.713 -16.980 -14.809 1.00 77.75 86 ARG A C 1
ATOM 635 O O . ARG A 1 86 ? -7.400 -17.619 -15.608 1.00 77.75 86 ARG A O 1
ATOM 642 N N . ARG A 1 87 ? -6.128 -17.545 -13.749 1.00 79.31 87 ARG A N 1
ATOM 643 C CA . ARG A 1 87 ? -6.296 -18.964 -13.431 1.00 79.31 87 ARG A CA 1
ATOM 644 C C . ARG A 1 87 ? -7.789 -19.245 -13.284 1.00 79.31 87 ARG A C 1
ATOM 646 O O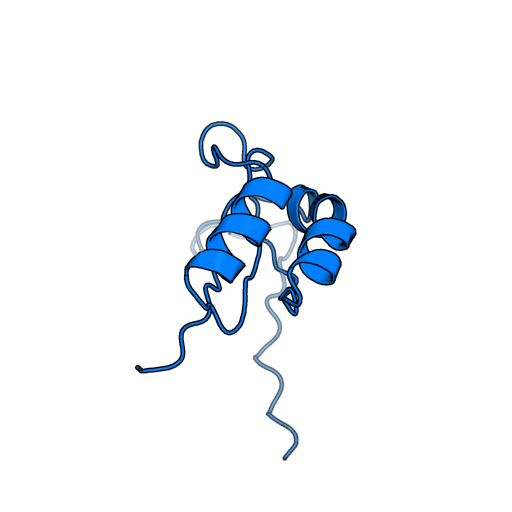 . ARG A 1 87 ? -8.472 -18.542 -12.537 1.00 79.31 87 ARG A O 1
ATOM 653 N N . ALA A 1 88 ? -8.294 -20.256 -13.991 1.00 80.56 88 ALA A N 1
ATOM 654 C CA . ALA A 1 88 ? -9.670 -20.699 -13.808 1.00 80.56 88 ALA A CA 1
ATOM 655 C C . ALA A 1 88 ? -9.885 -21.006 -12.321 1.00 80.56 88 ALA A C 1
ATOM 657 O O . ALA A 1 88 ? -9.091 -21.735 -11.718 1.00 80.56 88 ALA A O 1
ATOM 658 N N . VAL A 1 89 ? -10.922 -20.409 -11.729 1.00 79.31 89 VAL A N 1
ATOM 659 C CA . VAL A 1 89 ? -11.263 -20.637 -10.324 1.00 79.31 89 VAL A CA 1
ATOM 660 C C . VAL A 1 89 ? -11.557 -22.126 -10.182 1.00 79.31 89 VAL A C 1
ATOM 662 O O . VAL A 1 89 ? -12.535 -22.620 -10.747 1.00 79.31 89 VAL A O 1
ATOM 665 N N . ARG A 1 90 ? -10.690 -22.862 -9.478 1.00 68.00 90 ARG A N 1
ATOM 666 C CA . ARG A 1 90 ? -11.049 -24.205 -9.026 1.00 68.00 90 ARG A CA 1
ATOM 667 C C . ARG A 1 90 ? -12.145 -24.012 -7.985 1.00 68.00 90 ARG A C 1
ATOM 669 O O . ARG A 1 90 ? -11.897 -23.369 -6.970 1.00 68.00 90 ARG A O 1
ATOM 676 N N . ARG A 1 91 ? -13.353 -24.459 -8.330 1.00 58.12 91 ARG A N 1
ATOM 677 C CA . ARG A 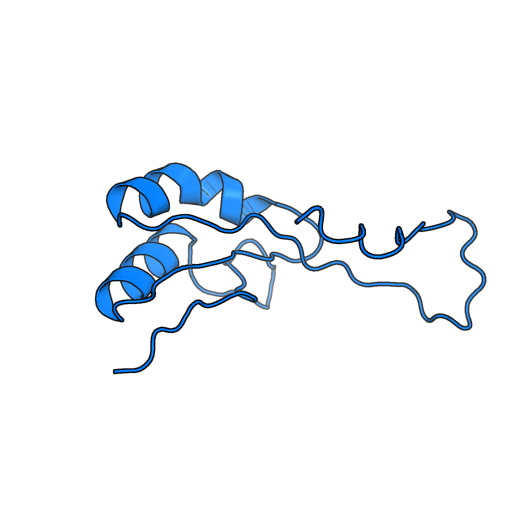1 91 ? -14.456 -24.600 -7.379 1.00 58.12 91 ARG A CA 1
ATOM 678 C C . ARG A 1 91 ? -14.095 -25.622 -6.313 1.00 58.12 91 ARG A C 1
ATOM 680 O O . ARG A 1 91 ? -13.359 -26.574 -6.664 1.00 58.12 91 ARG A O 1
#

Secondary structure (DSSP, 8-state):
----EE-S---TTSTTT--S-HHHHHHHHHHTT-SEEEEEEETS-HHHHHTHHHHHHTT--EEEEEE-PPPPTTS--TT----PPPPP---

Radius of gyration: 15.62 Å; chains: 1; bounding box: 35×36×45 Å

Sequence (91 aa):
MTAYAELHCHTNFSFLDGASAPDELAERAAELGLTGLAVTDHQGLYGVVRGQTAYEDAGLLPVLGIEVELRDAIVADPDRVVVPARRAVRR